Protein AF-A0A3P7N8X9-F1 (afdb_monomer)

Sequence (70 aa):
MQMQGSCSSCPSSIVTLKHGVQNMLQFYIPEVVSVQQIETETEKAAAREFEKTEAALKQKPTDGSGPTTS

InterPro domains:
  IPR001075 NIF system FeS cluster assembly, NifU, C-terminal [PF01106] (2-36)
  IPR034904 Fe-S cluster assembly domain superfamily [G3DSA:3.30.300.130] (1-38)
  IPR034904 Fe-S cluster assembly domain superfamily [SSF117916] (2-40)

Radius of gyration: 16.42 Å; Cα contacts (8 Å, |Δi|>4): 24; chains: 1; bounding box: 46×21×32 Å

Mean predicted aligned error: 11.53 Å

Structure (mmCIF, N/CA/C/O backbone):
data_AF-A0A3P7N8X9-F1
#
_entry.id   AF-A0A3P7N8X9-F1
#
loop_
_atom_site.group_PDB
_atom_site.id
_atom_site.type_symbol
_atom_site.label_atom_id
_atom_site.label_alt_id
_atom_site.label_comp_id
_atom_site.label_asym_id
_atom_site.label_entity_id
_atom_site.label_seq_id
_atom_site.pdbx_PDB_ins_code
_atom_site.Cartn_x
_atom_site.Cartn_y
_atom_site.Cartn_z
_atom_site.occupancy
_atom_site.B_iso_or_equiv
_atom_site.auth_seq_id
_atom_site.auth_comp_id
_atom_site.auth_asym_id
_atom_site.auth_atom_id
_atom_site.pdbx_PDB_model_num
ATOM 1 N N . MET A 1 1 ? -11.832 3.353 -1.224 1.00 52.78 1 MET A N 1
ATOM 2 C CA . MET A 1 1 ? -10.901 4.413 -0.777 1.00 52.78 1 MET A CA 1
ATOM 3 C C . MET A 1 1 ? -9.605 4.213 -1.549 1.00 52.78 1 MET A C 1
ATOM 5 O O . MET A 1 1 ? -9.139 3.082 -1.585 1.00 52.78 1 MET A O 1
ATOM 9 N N . GLN A 1 2 ? -9.096 5.227 -2.249 1.00 56.47 2 GLN A N 1
ATOM 10 C CA . GLN A 1 2 ? -7.845 5.122 -3.015 1.00 56.47 2 GLN A CA 1
ATOM 11 C C . GLN A 1 2 ? -6.707 5.753 -2.211 1.00 56.47 2 GLN A C 1
ATOM 13 O O . GLN A 1 2 ? -6.876 6.826 -1.633 1.00 56.47 2 GLN A O 1
ATOM 18 N N . MET A 1 3 ? -5.569 5.067 -2.141 1.00 61.66 3 MET A N 1
ATOM 19 C CA . MET A 1 3 ? -4.387 5.537 -1.422 1.00 61.66 3 MET A CA 1
ATOM 20 C C . MET A 1 3 ? -3.612 6.507 -2.321 1.00 61.66 3 MET A C 1
ATOM 22 O O . MET A 1 3 ? -2.832 6.093 -3.173 1.00 61.66 3 MET A O 1
ATOM 26 N N . GLN A 1 4 ? -3.864 7.805 -2.154 1.00 58.41 4 GLN A N 1
ATOM 27 C CA . GLN A 1 4 ? -3.148 8.878 -2.847 1.00 58.41 4 GLN A CA 1
ATOM 28 C C . GLN A 1 4 ? -2.058 9.434 -1.918 1.00 58.41 4 GLN A C 1
ATOM 30 O O . GLN A 1 4 ? -2.368 10.036 -0.892 1.00 58.41 4 GLN A O 1
ATOM 35 N N . GLY A 1 5 ? -0.782 9.221 -2.249 1.00 61.34 5 GLY A N 1
ATOM 36 C CA . GLY A 1 5 ? 0.347 9.794 -1.514 1.00 61.34 5 GLY A CA 1
ATOM 37 C C . GLY A 1 5 ? 1.702 9.396 -2.101 1.00 61.34 5 GLY A C 1
ATOM 38 O O . GLY A 1 5 ? 1.810 8.404 -2.813 1.00 61.34 5 GLY A O 1
ATOM 39 N N . SER A 1 6 ? 2.761 10.142 -1.777 1.00 59.28 6 SER A N 1
ATOM 40 C CA . SER A 1 6 ? 4.141 9.899 -2.250 1.00 59.28 6 SER A CA 1
ATOM 41 C C . SER A 1 6 ? 4.695 8.512 -1.890 1.00 59.28 6 SER A C 1
ATOM 43 O O . SER A 1 6 ? 5.676 8.056 -2.464 1.00 59.28 6 SER A O 1
ATOM 45 N N . CYS A 1 7 ? 4.056 7.823 -0.945 1.00 58.34 7 CYS A N 1
ATOM 46 C CA . CYS A 1 7 ? 4.368 6.452 -0.557 1.00 58.34 7 CYS A CA 1
ATOM 47 C C . CYS A 1 7 ? 3.837 5.399 -1.544 1.00 58.34 7 CYS A C 1
ATOM 49 O O . CYS A 1 7 ? 4.174 4.231 -1.386 1.00 58.34 7 CYS A O 1
ATOM 51 N N . SER A 1 8 ? 3.017 5.781 -2.531 1.00 63.16 8 SER A N 1
ATOM 52 C CA . SER A 1 8 ? 2.433 4.875 -3.531 1.00 63.16 8 SER A CA 1
ATOM 53 C C . SER A 1 8 ? 3.408 4.483 -4.647 1.00 63.16 8 SER A C 1
ATOM 55 O O . SER A 1 8 ? 3.118 3.566 -5.403 1.00 63.16 8 SER A O 1
ATOM 57 N N . SER A 1 9 ? 4.553 5.163 -4.770 1.0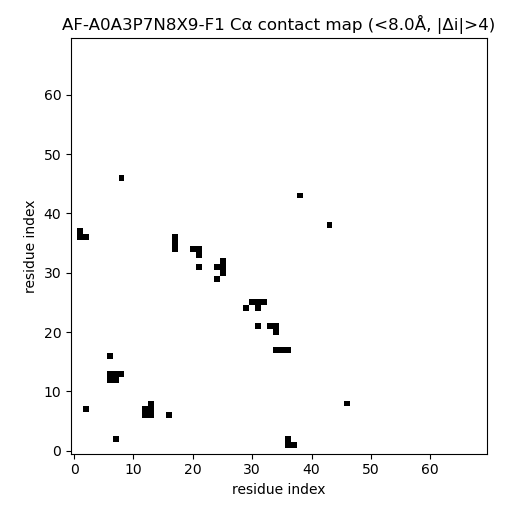0 63.06 9 SER A N 1
ATOM 58 C CA . SER A 1 9 ? 5.542 4.932 -5.834 1.00 63.06 9 SER A CA 1
ATOM 59 C C . SER A 1 9 ? 6.775 4.147 -5.381 1.00 63.06 9 SER A C 1
ATOM 61 O O . SER A 1 9 ? 7.661 3.897 -6.189 1.00 63.06 9 SER A O 1
ATOM 63 N N . CYS A 1 10 ? 6.861 3.770 -4.102 1.00 68.19 10 CYS A N 1
ATOM 64 C CA . CYS A 1 10 ? 7.981 3.001 -3.569 1.00 68.19 10 CYS A CA 1
ATOM 65 C C . CYS A 1 10 ? 7.466 1.698 -2.943 1.00 68.19 10 CYS A C 1
ATOM 67 O O . CYS A 1 10 ? 6.648 1.761 -2.019 1.00 68.19 10 CYS A O 1
ATOM 69 N N . PRO A 1 11 ? 7.932 0.515 -3.385 1.00 70.50 11 PRO A N 1
ATOM 70 C CA . PRO A 1 11 ? 7.402 -0.766 -2.918 1.00 70.50 11 PRO A CA 1
ATOM 71 C C . PRO A 1 11 ? 7.551 -0.953 -1.401 1.00 70.50 11 PRO A C 1
ATOM 73 O O . PRO A 1 11 ? 6.668 -1.521 -0.759 1.00 70.50 11 PRO A O 1
ATOM 76 N N . SER A 1 12 ? 8.612 -0.416 -0.791 1.00 74.69 12 SER A N 1
ATOM 77 C CA . SER A 1 12 ? 8.801 -0.460 0.667 1.00 74.69 12 SER A CA 1
ATOM 78 C C . SER A 1 12 ? 7.809 0.440 1.420 1.00 74.69 12 SER A C 1
ATOM 80 O O . SER A 1 12 ? 7.303 0.076 2.488 1.00 74.69 12 SER A O 1
ATOM 82 N N . SER A 1 13 ? 7.466 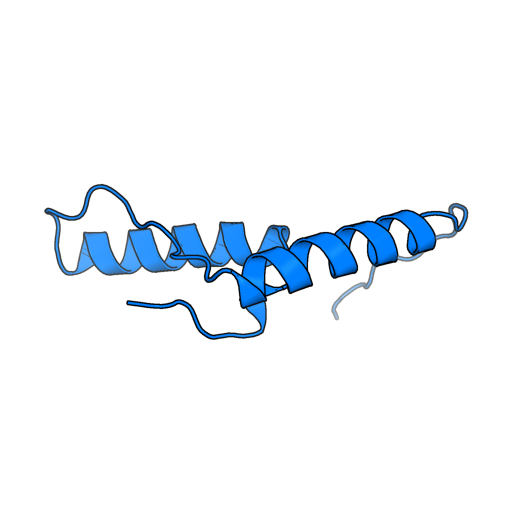1.592 0.845 1.00 77.88 13 SER A N 1
ATOM 83 C CA . SER A 1 13 ? 6.502 2.536 1.412 1.00 77.88 13 SER A CA 1
ATOM 84 C C . SER A 1 13 ? 5.054 2.074 1.230 1.00 77.88 13 SER A C 1
ATOM 86 O O . SER A 1 13 ? 4.253 2.264 2.145 1.00 77.88 13 SER A O 1
ATOM 88 N N . ILE A 1 14 ? 4.728 1.398 0.122 1.00 81.88 14 ILE A N 1
ATOM 89 C CA . ILE A 1 14 ? 3.405 0.800 -0.128 1.00 81.88 14 ILE A CA 1
ATOM 90 C C . ILE A 1 14 ? 3.077 -0.235 0.946 1.00 81.88 14 ILE A C 1
ATOM 92 O O . ILE A 1 14 ? 2.004 -0.192 1.551 1.00 81.88 14 ILE A O 1
ATOM 96 N N . VAL A 1 15 ? 4.013 -1.150 1.219 1.00 82.44 15 VA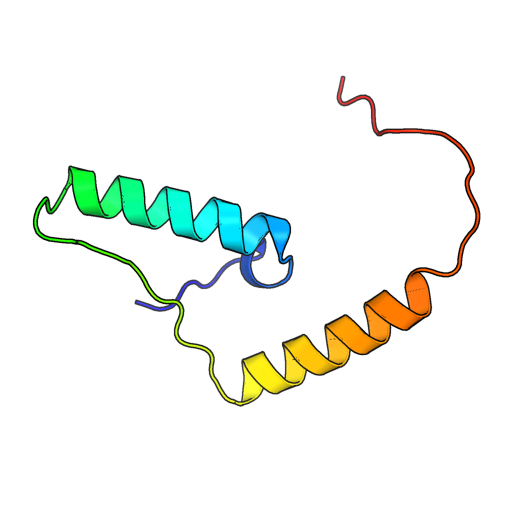L A N 1
ATOM 97 C CA . VAL A 1 15 ? 3.824 -2.195 2.232 1.00 82.44 15 VAL A CA 1
ATOM 98 C C . VAL A 1 15 ? 3.603 -1.562 3.603 1.00 82.44 15 VAL A C 1
ATOM 100 O O . VAL A 1 15 ? 2.630 -1.897 4.276 1.00 82.44 15 VAL A O 1
ATOM 103 N N . THR A 1 16 ? 4.449 -0.610 3.998 1.00 86.00 16 THR A N 1
ATOM 104 C CA . THR A 1 16 ? 4.337 0.064 5.303 1.00 86.00 16 THR A CA 1
ATOM 105 C C . THR A 1 16 ? 3.003 0.800 5.442 1.00 86.00 16 THR A C 1
ATOM 107 O O . THR A 1 16 ? 2.315 0.672 6.456 1.00 86.00 16 THR A O 1
ATOM 110 N N . LEU A 1 17 ? 2.592 1.522 4.397 1.00 86.44 17 LEU A N 1
ATOM 111 C CA . LEU A 1 17 ? 1.358 2.294 4.409 1.00 86.44 17 LEU A CA 1
ATOM 112 C C . LEU A 1 17 ? 0.118 1.390 4.441 1.00 86.44 17 LEU A C 1
ATOM 114 O O . LEU A 1 17 ? -0.811 1.663 5.200 1.00 86.44 17 LEU A O 1
ATOM 118 N N . LYS A 1 18 ? 0.115 0.284 3.687 1.00 85.81 18 LYS A N 1
ATOM 119 C CA . LYS A 1 18 ? -0.972 -0.706 3.701 1.00 85.81 18 LYS A CA 1
ATOM 120 C C . LYS A 1 18 ? -1.205 -1.262 5.107 1.00 85.81 18 LYS A C 1
ATOM 122 O O . LYS A 1 18 ? -2.347 -1.297 5.561 1.00 85.81 18 LYS A O 1
ATOM 127 N N . HIS A 1 19 ? -0.135 -1.641 5.807 1.00 88.62 19 HIS A N 1
ATOM 128 C CA . HIS A 1 19 ? -0.227 -2.142 7.181 1.00 88.62 19 HIS A CA 1
ATOM 129 C C . HIS A 1 19 ? -0.727 -1.063 8.150 1.00 88.62 19 HIS A C 1
ATOM 131 O O . HIS A 1 19 ? -1.597 -1.337 8.974 1.00 88.62 19 HIS A O 1
ATOM 137 N N . GLY A 1 20 ? -0.241 0.176 8.023 1.00 90.56 20 GLY A N 1
ATOM 138 C CA . GLY A 1 20 ? -0.694 1.293 8.856 1.00 90.56 20 GLY A CA 1
ATOM 139 C C . GLY A 1 20 ? -2.189 1.585 8.699 1.00 90.56 20 GLY A C 1
ATOM 140 O O . GLY A 1 20 ? -2.907 1.703 9.691 1.00 90.56 20 GLY A O 1
ATOM 141 N N . VAL A 1 21 ? -2.678 1.635 7.456 1.00 89.56 21 VAL A N 1
ATOM 142 C CA . VAL A 1 21 ? -4.101 1.861 7.156 1.00 89.56 21 VAL A CA 1
ATOM 143 C C . VAL A 1 21 ? -4.960 0.695 7.647 1.00 89.56 21 VAL A C 1
ATOM 145 O O . VAL A 1 21 ? -6.015 0.925 8.235 1.00 89.56 21 VAL A O 1
ATOM 148 N N . GLN A 1 22 ? -4.511 -0.548 7.458 1.00 90.12 22 GLN A N 1
ATOM 149 C CA . GLN A 1 22 ? -5.234 -1.725 7.941 1.00 90.12 22 GLN A CA 1
ATOM 150 C C . GLN A 1 22 ? -5.336 -1.742 9.474 1.00 90.12 22 GLN A C 1
ATOM 152 O O . GLN A 1 22 ? -6.409 -2.023 10.003 1.00 90.12 22 GLN A O 1
ATOM 157 N N . ASN A 1 23 ? -4.265 -1.408 10.202 1.00 91.56 23 ASN A N 1
ATOM 158 C CA . ASN A 1 23 ? -4.300 -1.307 11.666 1.00 91.56 23 ASN A CA 1
ATOM 159 C C . ASN A 1 23 ? -5.224 -0.186 12.147 1.00 91.56 23 ASN A C 1
ATOM 161 O O . ASN A 1 23 ? -5.997 -0.388 13.080 1.00 91.56 23 ASN A O 1
ATOM 165 N N . MET A 1 24 ? -5.179 0.975 11.489 1.00 92.44 24 MET A N 1
ATOM 166 C CA . MET A 1 24 ? -6.085 2.084 11.787 1.00 92.44 24 MET A CA 1
ATOM 167 C C . MET A 1 24 ? -7.547 1.679 11.599 1.00 92.44 24 MET A C 1
ATOM 169 O O . MET A 1 24 ? -8.357 1.873 12.499 1.00 92.44 24 MET A O 1
ATOM 173 N N . LEU A 1 25 ? -7.898 1.087 10.456 1.00 92.38 25 LEU A N 1
ATOM 174 C CA . LEU A 1 25 ? -9.283 0.712 10.172 1.00 92.38 25 LEU A CA 1
ATOM 175 C C . LEU A 1 25 ? -9.792 -0.403 11.088 1.00 92.38 25 LEU A C 1
ATOM 177 O O . LEU A 1 25 ? -10.925 -0.304 11.536 1.00 92.38 25 LEU A O 1
ATOM 181 N N . GLN A 1 26 ? -8.966 -1.398 11.426 1.00 93.06 26 GLN A N 1
ATOM 182 C CA . GLN A 1 26 ? -9.328 -2.437 12.401 1.00 93.06 26 GLN A CA 1
ATOM 183 C C . GLN A 1 26 ? -9.606 -1.867 13.797 1.00 93.06 26 GLN A C 1
ATOM 185 O O . GLN A 1 26 ? -10.490 -2.358 14.493 1.00 93.06 26 GLN A O 1
ATOM 190 N N . PHE A 1 27 ? -8.870 -0.830 14.213 1.00 93.06 27 PHE A N 1
ATOM 191 C CA . PHE A 1 27 ? -9.081 -0.186 15.510 1.00 93.06 27 PHE A CA 1
ATOM 192 C C . PHE A 1 27 ? -10.444 0.514 15.593 1.00 93.06 27 PHE A C 1
ATOM 194 O O . PHE A 1 27 ? -11.128 0.411 16.608 1.00 93.06 27 PHE A O 1
ATOM 201 N N . TYR A 1 28 ? -10.850 1.210 14.527 1.00 93.56 28 TYR A N 1
ATOM 202 C CA . TYR A 1 28 ? -12.136 1.917 14.492 1.00 93.56 28 TYR A CA 1
ATOM 203 C C . TYR A 1 28 ? -13.313 1.022 14.090 1.00 93.56 28 TYR A C 1
ATOM 205 O O . TYR A 1 28 ? -14.444 1.284 14.492 1.00 93.56 28 TYR A O 1
ATOM 213 N N . ILE A 1 29 ? -13.065 -0.005 13.278 1.00 93.50 29 ILE A N 1
AT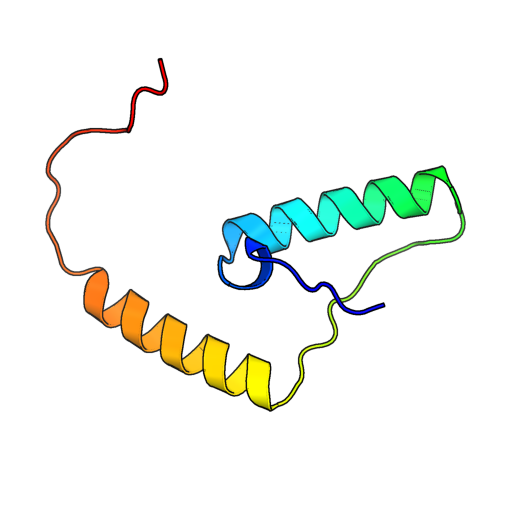OM 214 C CA . ILE A 1 29 ? -14.071 -0.909 12.719 1.00 93.50 29 ILE A CA 1
ATOM 215 C C . ILE A 1 29 ? -13.512 -2.343 12.792 1.00 93.50 29 ILE A C 1
ATOM 217 O O . ILE A 1 29 ? -12.817 -2.783 11.871 1.00 93.50 29 ILE A O 1
ATOM 221 N N . PRO A 1 30 ? -13.821 -3.104 13.858 1.00 89.69 30 PRO A N 1
ATOM 222 C CA . PRO A 1 30 ? -13.220 -4.421 14.109 1.00 89.69 30 PRO A CA 1
ATOM 223 C C . PRO A 1 30 ? -13.601 -5.493 13.073 1.00 89.69 30 PRO A C 1
ATOM 225 O O . PRO A 1 30 ? -12.988 -6.553 13.024 1.00 89.69 30 PRO A O 1
ATOM 228 N N . GLU A 1 31 ? -14.595 -5.224 12.227 1.00 93.62 31 GLU A N 1
ATOM 229 C CA . GLU A 1 31 ? -15.060 -6.122 11.163 1.00 93.62 31 GLU A CA 1
ATOM 230 C C . GLU A 1 31 ? -14.153 -6.103 9.916 1.00 93.62 31 GLU A C 1
ATOM 232 O O . GLU A 1 31 ? -14.288 -6.932 9.014 1.00 93.62 31 GLU A O 1
ATOM 237 N N . VAL A 1 32 ? -13.219 -5.149 9.834 1.00 92.56 32 VAL A N 1
ATOM 238 C CA . VAL A 1 32 ? -12.307 -5.010 8.694 1.00 92.56 32 VAL A CA 1
ATOM 239 C C . VAL A 1 32 ? -11.233 -6.099 8.738 1.00 92.56 32 VAL A C 1
ATOM 241 O O . VAL A 1 32 ? -10.327 -6.059 9.559 1.00 92.56 32 VAL A O 1
ATOM 244 N N . VAL A 1 33 ? -11.280 -7.043 7.794 1.00 89.88 33 VAL A N 1
ATOM 245 C CA . VAL A 1 33 ? -10.304 -8.150 7.712 1.00 89.88 33 VAL A CA 1
ATOM 246 C C . VAL A 1 33 ? -9.055 -7.774 6.909 1.00 89.88 33 VAL A C 1
ATOM 248 O O . VAL A 1 33 ? -7.943 -8.174 7.247 1.00 89.88 33 VAL A O 1
ATOM 251 N N . SER A 1 34 ? -9.205 -7.009 5.823 1.00 88.50 34 SER A N 1
ATOM 252 C CA . SER A 1 34 ? -8.075 -6.615 4.973 1.00 88.50 34 SER A CA 1
ATOM 253 C C . SER A 1 34 ? -8.368 -5.369 4.139 1.00 88.50 34 SER A C 1
ATOM 255 O O . SER A 1 34 ? -9.524 -5.032 3.890 1.00 88.50 34 SER A O 1
ATOM 257 N N . VAL A 1 35 ? -7.302 -4.700 3.687 1.00 88.25 35 VAL A N 1
ATOM 258 C CA . VAL A 1 35 ? -7.363 -3.542 2.784 1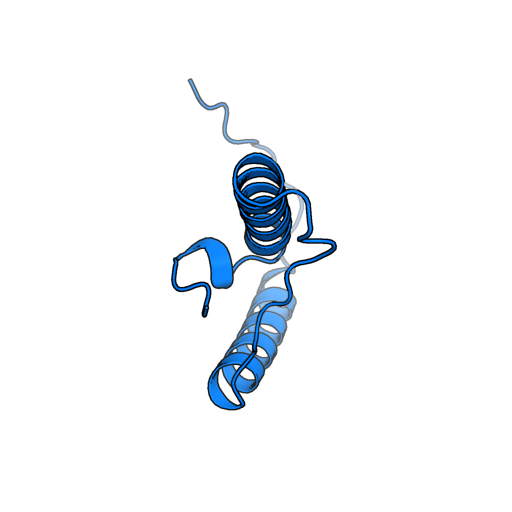.00 88.25 35 VAL A CA 1
ATOM 259 C C . VAL A 1 35 ? -6.653 -3.896 1.481 1.00 88.25 35 VAL A C 1
ATOM 261 O O . VAL A 1 35 ? -5.551 -4.450 1.496 1.00 88.25 35 VAL A O 1
ATOM 264 N N . GLN A 1 36 ? -7.274 -3.569 0.349 1.00 86.88 36 GLN A N 1
ATOM 265 C CA . GLN A 1 36 ? -6.680 -3.726 -0.977 1.00 86.88 36 GLN A CA 1
ATOM 266 C C . GLN A 1 36 ? -6.531 -2.366 -1.650 1.00 86.88 36 GLN A C 1
ATOM 268 O O . GLN A 1 36 ? -7.445 -1.539 -1.614 1.00 86.88 36 GLN A O 1
ATOM 273 N N . GLN A 1 37 ? -5.370 -2.145 -2.262 1.00 82.81 37 GLN A N 1
ATOM 274 C CA . GLN A 1 37 ? -5.145 -0.991 -3.118 1.00 82.81 37 GLN A CA 1
ATOM 275 C C . GLN A 1 37 ? -5.757 -1.281 -4.487 1.00 82.81 37 GLN A C 1
ATOM 277 O O . GLN A 1 37 ? -5.528 -2.342 -5.064 1.00 82.81 37 GLN A O 1
ATOM 282 N N . ILE A 1 38 ? -6.558 -0.344 -4.984 1.00 84.75 38 ILE A N 1
ATOM 283 C CA . ILE A 1 38 ? -7.128 -0.426 -6.325 1.00 84.75 38 ILE A CA 1
ATOM 284 C C . ILE A 1 38 ? -6.167 0.288 -7.264 1.00 84.75 38 ILE A C 1
ATOM 286 O O . ILE A 1 38 ? -6.005 1.499 -7.151 1.00 84.75 38 ILE A O 1
ATOM 290 N N . GLU A 1 39 ? -5.534 -0.470 -8.152 1.00 81.62 39 GLU A N 1
ATOM 291 C CA . GLU A 1 39 ? -4.643 0.067 -9.178 1.00 81.62 39 GLU A CA 1
ATOM 292 C C . GLU A 1 39 ? -5.425 0.313 -10.465 1.00 81.62 39 GLU A C 1
ATOM 294 O O . GLU A 1 39 ? -6.061 -0.590 -11.019 1.00 81.62 39 GLU A O 1
ATOM 299 N N . THR A 1 40 ? -5.352 1.539 -10.961 1.00 86.31 40 THR A N 1
ATOM 300 C CA . THR A 1 40 ? -5.868 1.909 -12.277 1.00 86.31 40 THR A CA 1
ATOM 301 C C . THR A 1 40 ? -4.909 1.472 -13.385 1.00 86.31 40 THR A C 1
ATOM 303 O O . THR A 1 40 ? -3.712 1.275 -13.171 1.00 86.31 40 THR A O 1
ATOM 306 N N . GLU A 1 41 ? -5.418 1.342 -14.610 1.00 82.94 41 GLU A N 1
ATOM 307 C CA . GLU A 1 41 ? -4.599 0.966 -15.774 1.00 82.94 41 GLU A CA 1
ATOM 308 C C . GLU A 1 41 ? -3.442 1.953 -16.015 1.00 82.94 41 GLU A C 1
ATOM 310 O O . GLU A 1 41 ? -2.341 1.557 -16.398 1.00 82.94 41 GLU A O 1
ATOM 315 N N . THR A 1 42 ? -3.657 3.232 -15.698 1.00 81.31 42 THR A N 1
ATOM 316 C CA . THR A 1 42 ? -2.633 4.282 -15.721 1.00 81.31 42 THR A CA 1
ATOM 317 C C . THR A 1 42 ? -1.544 4.079 -14.668 1.00 81.31 42 THR A C 1
ATOM 319 O O . THR A 1 42 ? -0.367 4.281 -14.961 1.00 81.31 42 THR A O 1
ATOM 322 N N . GLU A 1 43 ? -1.898 3.629 -13.463 1.00 80.88 43 GLU A N 1
ATOM 323 C CA . GLU A 1 43 ? -0.933 3.363 -12.387 1.00 80.88 43 GLU A CA 1
ATOM 324 C C . GLU A 1 43 ? -0.099 2.112 -12.670 1.00 80.88 43 GLU A C 1
ATOM 326 O O . GLU A 1 43 ? 1.111 2.122 -12.455 1.00 80.88 43 GLU A O 1
ATOM 331 N N . LYS A 1 44 ? -0.699 1.063 -13.246 1.00 79.38 44 LYS A N 1
ATOM 332 C CA . LYS A 1 44 ? 0.040 -0.138 -13.672 1.00 79.38 44 LYS A CA 1
ATOM 333 C C . LYS A 1 44 ? 1.050 0.169 -14.771 1.00 79.38 44 LYS A C 1
ATOM 335 O O . LYS A 1 44 ? 2.156 -0.371 -14.761 1.00 79.38 44 LYS A O 1
ATOM 340 N N . ALA A 1 45 ? 0.674 1.016 -15.730 1.00 82.62 45 ALA A N 1
ATOM 341 C CA . ALA A 1 45 ? 1.585 1.460 -16.779 1.00 82.62 45 ALA A CA 1
ATOM 342 C C . ALA A 1 45 ? 2.770 2.241 -16.186 1.00 82.62 45 ALA A C 1
ATOM 344 O O . ALA A 1 45 ? 3.917 1.952 -16.524 1.00 82.62 45 ALA A O 1
ATOM 345 N N . ALA A 1 46 ? 2.504 3.154 -15.246 1.00 83.00 46 ALA A N 1
ATOM 346 C CA . ALA A 1 46 ? 3.541 3.908 -14.546 1.00 83.00 46 ALA A CA 1
ATOM 347 C C . ALA A 1 46 ? 4.463 3.005 -13.705 1.00 83.00 46 ALA A C 1
ATOM 349 O O . ALA A 1 46 ? 5.681 3.154 -13.771 1.00 83.00 46 ALA A O 1
ATOM 350 N N . ALA A 1 47 ? 3.909 2.033 -12.973 1.00 79.81 47 ALA A N 1
ATOM 351 C CA . ALA A 1 47 ? 4.680 1.095 -12.156 1.00 79.81 47 ALA A CA 1
ATOM 352 C C . ALA A 1 47 ? 5.643 0.242 -13.000 1.00 79.81 47 ALA A C 1
ATOM 354 O O . ALA A 1 47 ? 6.809 0.086 -12.643 1.00 79.81 47 ALA A O 1
ATOM 355 N N . ARG A 1 48 ? 5.187 -0.257 -14.158 1.00 81.88 48 ARG A N 1
ATOM 356 C CA . ARG A 1 48 ? 6.023 -1.033 -15.093 1.00 81.88 48 ARG A CA 1
ATOM 357 C C . ARG A 1 48 ? 7.160 -0.208 -15.687 1.00 81.88 48 ARG A C 1
ATOM 359 O O . ARG A 1 48 ? 8.262 -0.721 -15.867 1.00 81.88 48 ARG A O 1
ATOM 366 N N . GLU A 1 49 ? 6.893 1.050 -16.022 1.00 86.12 49 GLU A N 1
ATOM 367 C CA . GLU A 1 49 ? 7.912 1.932 -16.591 1.00 86.12 49 GLU A CA 1
ATOM 368 C C . GLU A 1 49 ? 8.950 2.333 -15.537 1.00 86.12 49 GLU A C 1
ATOM 370 O O . GLU A 1 49 ? 10.155 2.350 -15.805 1.00 86.12 49 GLU A O 1
ATOM 375 N N . PHE A 1 50 ? 8.494 2.569 -14.307 1.00 80.94 50 PHE A N 1
ATOM 376 C CA . PHE A 1 50 ? 9.366 2.850 -13.177 1.00 80.94 50 PHE A CA 1
ATOM 377 C C . PHE A 1 50 ? 10.257 1.652 -12.843 1.00 80.94 50 PHE A C 1
ATOM 379 O O . PHE A 1 50 ? 11.460 1.829 -12.699 1.00 80.94 50 PHE A O 1
ATOM 386 N N . GLU A 1 51 ? 9.715 0.430 -12.824 1.00 83.94 51 GLU A N 1
ATOM 387 C CA . GLU A 1 51 ? 10.490 -0.796 -12.590 1.00 83.94 51 GLU A CA 1
ATOM 388 C C . GLU A 1 51 ? 11.582 -0.999 -13.648 1.00 83.94 51 GLU A C 1
ATOM 390 O O . GLU A 1 51 ? 12.731 -1.285 -13.308 1.00 83.94 51 GLU A O 1
ATOM 395 N N . LYS A 1 52 ? 11.262 -0.784 -14.932 1.00 85.62 52 LYS A N 1
ATOM 396 C CA . LYS A 1 52 ? 12.270 -0.808 -16.006 1.00 85.62 52 LYS A CA 1
ATOM 397 C C . LYS A 1 52 ? 13.365 0.229 -15.782 1.00 85.62 52 LYS A C 1
ATOM 399 O O . LYS A 1 52 ? 14.542 -0.065 -15.990 1.00 85.62 52 LYS A O 1
ATOM 404 N N . THR A 1 53 ? 12.980 1.428 -15.356 1.00 82.69 53 THR A N 1
ATOM 405 C CA . THR A 1 53 ? 13.913 2.527 -15.089 1.00 82.69 53 THR A CA 1
ATOM 406 C C . THR A 1 53 ? 14.800 2.211 -13.882 1.00 82.69 53 THR A C 1
ATOM 408 O O . THR A 1 53 ? 16.013 2.383 -13.948 1.00 82.69 53 THR A O 1
ATOM 411 N N . GLU A 1 54 ? 14.236 1.665 -12.804 1.00 82.38 54 GLU A N 1
ATOM 412 C CA . GLU A 1 54 ? 14.975 1.244 -11.609 1.00 82.38 54 GLU A CA 1
ATOM 413 C C . GLU A 1 54 ? 15.936 0.083 -11.904 1.00 82.38 54 GLU A C 1
ATOM 415 O O . GLU A 1 54 ? 17.079 0.083 -11.443 1.00 82.38 54 GLU A O 1
ATOM 420 N N . ALA A 1 55 ? 15.505 -0.892 -12.711 1.00 81.50 55 ALA A N 1
ATOM 421 C CA . ALA A 1 55 ? 16.339 -2.012 -13.141 1.00 81.50 55 ALA A CA 1
ATOM 422 C C . ALA A 1 55 ? 17.536 -1.541 -13.981 1.00 81.50 55 ALA A C 1
ATOM 424 O O . ALA A 1 55 ? 18.645 -2.048 -13.807 1.00 81.50 55 ALA A O 1
ATOM 425 N N . ALA A 1 56 ? 17.335 -0.534 -14.836 1.00 83.50 56 ALA A N 1
ATOM 426 C CA . ALA A 1 56 ? 18.414 0.100 -15.587 1.00 83.50 56 ALA A CA 1
ATOM 427 C C . ALA A 1 56 ? 19.372 0.905 -14.682 1.00 83.50 56 ALA A C 1
ATOM 429 O O . ALA A 1 56 ? 20.569 0.965 -14.958 1.00 83.50 56 ALA A O 1
ATOM 430 N N . LEU A 1 57 ? 18.879 1.484 -13.581 1.00 78.31 57 LEU A N 1
ATOM 431 C CA . LEU A 1 57 ? 19.671 2.282 -12.633 1.00 78.31 57 LEU A CA 1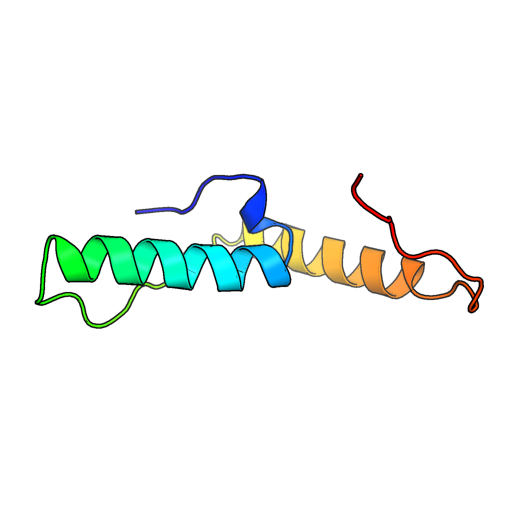
ATOM 432 C C . LEU A 1 57 ? 20.465 1.444 -11.609 1.00 78.31 57 LEU A C 1
ATOM 434 O O . LEU A 1 57 ? 21.445 1.939 -11.055 1.00 78.31 57 LEU A O 1
ATOM 438 N N . LYS A 1 58 ? 20.099 0.175 -11.367 1.00 72.62 58 LYS A N 1
ATOM 439 C CA . LYS A 1 58 ? 20.742 -0.719 -10.373 1.00 72.62 58 LYS A CA 1
ATOM 440 C C . LYS A 1 58 ? 22.169 -1.174 -10.722 1.00 72.62 58 LYS A C 1
ATOM 442 O O . LYS A 1 58 ? 22.805 -1.858 -9.924 1.00 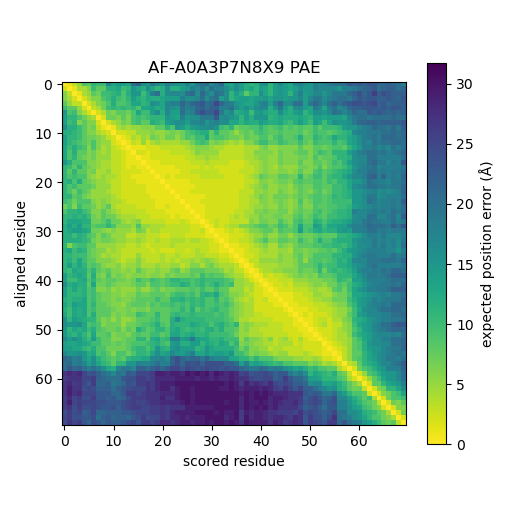72.62 58 LYS A O 1
ATOM 447 N N . GLN A 1 59 ? 22.704 -0.776 -11.874 1.00 60.00 59 GLN A N 1
ATOM 448 C CA . GLN A 1 59 ? 24.110 -0.965 -12.232 1.00 60.00 59 GLN A CA 1
ATOM 449 C C . GLN A 1 59 ? 24.958 0.232 -11.770 1.00 60.00 59 GLN A C 1
ATOM 451 O O . GLN A 1 59 ? 25.383 1.060 -12.572 1.00 60.00 59 GLN A O 1
ATOM 456 N N . LYS A 1 60 ? 25.251 0.319 -10.469 1.00 52.69 60 LYS A N 1
ATOM 457 C CA . LYS A 1 60 ? 26.450 1.020 -9.983 1.00 52.69 60 LY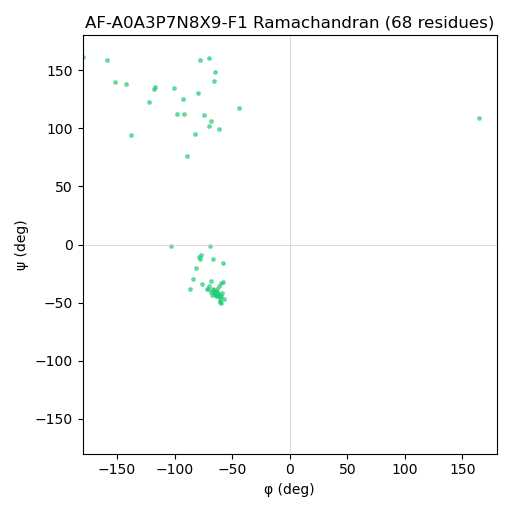S A CA 1
ATOM 458 C C . LYS A 1 60 ? 27.053 0.267 -8.791 1.00 52.69 60 LYS A C 1
ATOM 460 O O . LYS A 1 60 ? 26.302 -0.257 -7.971 1.00 52.69 60 LYS A O 1
ATOM 465 N N . PRO A 1 61 ? 28.391 0.144 -8.751 1.00 50.50 61 PRO A N 1
ATOM 466 C CA . PRO A 1 61 ? 29.111 -0.740 -7.849 1.00 50.50 61 PRO A CA 1
ATOM 467 C C . PRO A 1 61 ? 29.032 -0.241 -6.406 1.00 50.50 61 PRO A C 1
ATOM 469 O O . PRO A 1 61 ? 28.750 0.925 -6.141 1.00 50.50 61 PRO A O 1
ATOM 472 N N . THR A 1 62 ? 29.300 -1.163 -5.489 1.00 52.53 62 THR A N 1
ATOM 473 C CA . THR A 1 62 ? 29.552 -0.92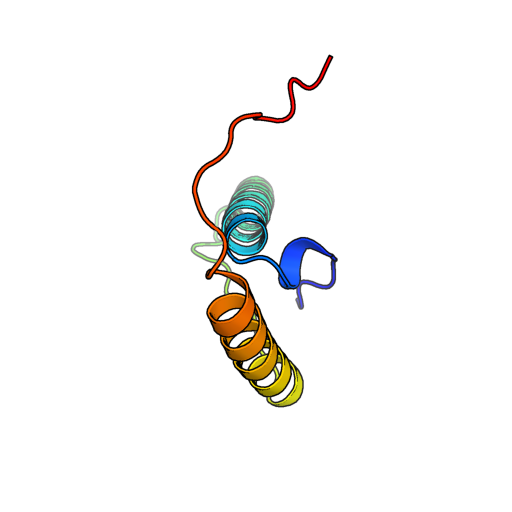5 -4.070 1.00 52.53 62 THR A CA 1
ATOM 474 C C . THR A 1 62 ? 30.488 0.267 -3.860 1.00 52.53 62 THR A C 1
ATOM 476 O O . THR A 1 62 ? 31.647 0.183 -4.251 1.00 52.53 62 THR A O 1
ATOM 479 N N . ASP A 1 63 ? 30.030 1.328 -3.200 1.00 42.97 63 ASP A N 1
ATOM 480 C CA . ASP A 1 63 ? 30.911 2.148 -2.369 1.00 42.97 63 ASP A CA 1
ATOM 481 C C . ASP A 1 63 ? 30.112 2.803 -1.238 1.00 42.97 63 ASP A C 1
ATOM 483 O O . ASP A 1 63 ? 28.935 3.139 -1.386 1.00 42.97 63 ASP A O 1
ATOM 487 N N . GLY A 1 64 ? 30.729 2.842 -0.063 1.00 54.84 64 GLY A N 1
ATOM 488 C CA . GLY A 1 64 ? 30.071 3.028 1.222 1.00 54.84 64 GLY A CA 1
ATOM 489 C C . GLY A 1 64 ? 29.409 4.391 1.415 1.00 54.84 64 GLY A C 1
ATOM 490 O O . GLY A 1 64 ? 29.948 5.433 1.067 1.00 54.84 64 GLY A O 1
ATOM 491 N N . SER A 1 65 ? 28.236 4.370 2.043 1.00 42.50 65 SER A N 1
ATOM 492 C CA . SER A 1 65 ? 27.790 5.269 3.121 1.00 42.50 65 SER A CA 1
ATOM 493 C C . SER A 1 65 ? 26.277 5.114 3.249 1.00 42.50 65 SER A C 1
ATOM 495 O O . SER A 1 65 ? 25.503 5.506 2.381 1.00 42.50 65 SER A O 1
ATOM 497 N N . GLY A 1 66 ? 25.839 4.484 4.339 1.00 48.53 66 GLY A N 1
ATOM 498 C CA . GLY A 1 66 ? 24.455 4.642 4.771 1.00 48.53 66 GLY A CA 1
ATOM 499 C C . GLY A 1 66 ? 24.226 6.104 5.168 1.00 48.53 66 GLY A C 1
ATOM 500 O O . GLY A 1 66 ? 25.162 6.742 5.658 1.00 48.53 66 GLY A O 1
ATOM 501 N N . PRO A 1 67 ? 23.019 6.661 4.991 1.00 60.66 67 PRO A N 1
ATOM 502 C CA . PRO A 1 67 ? 22.702 7.935 5.603 1.00 60.66 67 PRO A CA 1
ATOM 503 C C . PRO A 1 67 ? 22.585 7.702 7.113 1.00 60.66 67 PRO A C 1
ATOM 505 O O . PRO A 1 67 ? 21.587 7.177 7.602 1.00 60.66 67 PRO A O 1
ATOM 508 N N . THR A 1 68 ? 23.622 8.063 7.865 1.00 57.69 68 THR A N 1
ATOM 509 C CA . THR A 1 68 ? 23.488 8.370 9.289 1.00 57.69 68 THR A CA 1
ATOM 510 C C . THR A 1 68 ? 22.544 9.561 9.394 1.00 57.69 68 THR A C 1
ATOM 512 O O . THR A 1 68 ? 22.929 10.702 9.152 1.00 57.69 68 THR A O 1
ATOM 515 N N . THR A 1 69 ? 21.280 9.290 9.698 1.00 57.81 69 THR A N 1
ATOM 516 C CA . THR A 1 69 ? 20.338 10.304 10.165 1.00 57.81 69 THR A CA 1
ATOM 517 C C . THR A 1 69 ? 20.797 10.735 11.556 1.00 57.81 69 THR A C 1
ATOM 519 O O . THR A 1 69 ? 20.706 9.945 12.498 1.00 57.81 69 THR A O 1
ATOM 522 N N . SER A 1 70 ? 21.369 11.936 11.646 1.00 42.31 70 SER A N 1
ATOM 523 C CA . SER A 1 70 ? 21.676 12.619 12.906 1.00 42.31 70 SER A CA 1
ATOM 524 C C . SER A 1 70 ? 20.507 13.473 13.372 1.00 42.31 70 SER A C 1
ATOM 526 O O . SER A 1 70 ? 19.673 13.849 12.517 1.00 42.31 70 SER A O 1
#

pLDDT: mean 75.92, std 14.93, range [42.31, 93.62]

Secondary structure (DSSP, 8-state):
----SGGGGSHHHHHHHHHHHHHHHHHH-TT---------HHHHHHHHHHHHHHHHHT------------

Foldseek 3Di:
DADDDPLLQDPVSVVVVQVVVQVVCCVVPVPRPGDDHDDDPVNVVVNVVVVVVVVVVPPDDDDDDDPPPD

Organism: Dibothriocephalus latus (NCBI:txid60516)

Solvent-accessible surface area (backbone atoms only — not comparable to full-atom values): 4612 Å² total; per-residue (Å²): 129,77,85,82,56,88,43,68,82,38,76,73,40,36,55,54,50,52,53,52,52,41,54,53,46,30,73,79,38,76,84,55,87,78,78,74,84,77,78,49,76,69,53,53,52,50,52,54,52,48,50,54,50,51,62,66,62,67,79,68,80,94,74,93,76,79,86,80,84,126